Protein AF-A0A2N2H0X6-F1 (afdb_monomer_lite)

pLDDT: mean 87.8, std 9.78, range [43.47, 96.06]

Sequence (153 aa):
MQQLSENQGYHVISSCLRYVQLRSAGLPALAAFKDTLGGYRSQLTTDWSAYQEVLEQRIALSGEVGYLDSEVDNLVITIGQLLLLQVGRDRKDPAYRRLFPESPSSLVVELAGPRQEKNVSVLLETIRTDEAYAPLRDKAAELEAAMTALKQA

Radius of gyration: 28.1 Å; chains: 1; bounding box: 57×22×80 Å

Secondary structure (DSSP, 8-state):
-HHHHHHSSHHHHHHHHHHHHHHHTT-GGGTTHHHHHHHHHHHHHHHHHHHHHHHHHHHHHHHHHHHHHHHHHHHHHHHHHHHHHHTTT-TTSHHHHHH-SS-HHHHS-STT-HHHHHHHHHHHHHHHH-GGGGGGHHHHHHHHHHHHHHHH-

Foldseek 3Di:
DVVCCVCVNLVNLLVVLVVCLVVLCVPPVSVVCNVVSVVVSVVSVVVVVVVVVVVVVVVVVVVQLVVLLVQLLVLLLVLLVVVCVVVVNDCPPPVNCVLPVDHSCVQRVDRLDPSVVVSLVSNLVCCVPDPVNVVCNVSSVSNVVSNVSSVVD

Structure (mmCIF, N/CA/C/O backbone):
data_AF-A0A2N2H0X6-F1
#
_entry.id   AF-A0A2N2H0X6-F1
#
loop_
_atom_site.group_PDB
_atom_site.id
_atom_site.type_symbol
_atom_site.label_atom_id
_atom_site.label_alt_id
_atom_site.label_comp_id
_atom_site.label_asym_id
_atom_site.label_entity_id
_atom_site.label_seq_id
_atom_site.pdbx_PDB_ins_code
_atom_site.Cartn_x
_atom_site.Cartn_y
_atom_site.Cartn_z
_atom_site.occupancy
_atom_site.B_iso_or_equiv
_atom_site.auth_seq_id
_atom_site.auth_comp_id
_atom_site.auth_asym_id
_atom_site.auth_atom_id
_atom_site.pdbx_PDB_model_num
ATOM 1 N N . MET A 1 1 ? 2.423 13.675 -25.482 1.00 47.50 1 MET A N 1
ATOM 2 C CA . MET A 1 1 ? 3.619 12.825 -25.273 1.00 47.50 1 MET A CA 1
ATOM 3 C C . MET A 1 1 ? 3.441 11.398 -25.799 1.00 47.50 1 MET A C 1
ATOM 5 O O . MET A 1 1 ? 4.390 10.885 -26.366 1.00 47.50 1 MET A O 1
ATOM 9 N N . GLN A 1 2 ? 2.248 10.795 -25.722 1.00 47.97 2 GLN A N 1
ATOM 10 C CA . GLN A 1 2 ? 1.979 9.417 -26.182 1.00 47.97 2 GLN A CA 1
ATOM 11 C C . GLN A 1 2 ? 2.242 9.165 -27.689 1.00 47.97 2 GLN A C 1
ATOM 13 O O . GLN A 1 2 ? 2.845 8.162 -28.054 1.00 47.97 2 GLN A O 1
ATOM 18 N N . GLN A 1 3 ? 1.918 10.124 -28.565 1.00 43.47 3 GLN A N 1
ATOM 19 C CA . GLN A 1 3 ? 2.185 10.006 -30.013 1.00 43.47 3 GLN A CA 1
ATOM 20 C C . GLN A 1 3 ? 3.681 10.056 -30.387 1.00 43.47 3 GLN A C 1
ATOM 22 O O . GLN A 1 3 ? 4.079 9.527 -31.424 1.00 43.47 3 GLN A O 1
ATOM 27 N N . LEU A 1 4 ? 4.524 10.683 -29.555 1.00 46.59 4 LEU A N 1
ATOM 28 C CA . LEU A 1 4 ? 5.979 10.684 -29.754 1.00 46.59 4 LEU A CA 1
ATOM 29 C C . LEU A 1 4 ? 6.569 9.318 -29.384 1.00 46.59 4 LEU A C 1
ATOM 31 O O . LEU A 1 4 ? 7.393 8.803 -30.128 1.00 46.59 4 LEU A O 1
ATOM 35 N N . SER A 1 5 ? 6.098 8.683 -28.304 1.00 56.50 5 SER A N 1
ATOM 36 C CA . SER A 1 5 ? 6.515 7.320 -27.940 1.00 56.50 5 SER A CA 1
ATOM 37 C C . SER A 1 5 ? 6.041 6.249 -28.928 1.00 56.50 5 SER A C 1
ATOM 39 O O . SER A 1 5 ? 6.745 5.265 -29.124 1.00 56.50 5 SER A O 1
ATOM 41 N N . GLU A 1 6 ? 4.889 6.435 -29.577 1.00 56.59 6 GLU A N 1
ATOM 42 C CA . GLU A 1 6 ? 4.376 5.493 -30.585 1.00 56.59 6 GLU A CA 1
ATOM 43 C C . GLU A 1 6 ? 5.184 5.543 -31.889 1.00 56.59 6 GLU A C 1
ATOM 45 O O . GLU A 1 6 ? 5.576 4.505 -32.417 1.00 56.59 6 GLU A O 1
ATOM 50 N N . ASN A 1 7 ? 5.501 6.745 -32.382 1.00 60.69 7 ASN A N 1
ATOM 51 C CA . ASN A 1 7 ? 6.204 6.917 -33.659 1.00 60.69 7 ASN A CA 1
ATOM 52 C C . ASN A 1 7 ? 7.738 6.940 -33.533 1.00 60.69 7 ASN A C 1
ATOM 54 O O . ASN A 1 7 ? 8.435 6.792 -34.535 1.00 60.69 7 ASN A O 1
ATOM 58 N N . GLN A 1 8 ? 8.277 7.143 -32.328 1.00 74.19 8 GLN A N 1
ATOM 59 C CA . GLN A 1 8 ? 9.721 7.239 -32.054 1.00 74.19 8 GLN A CA 1
ATOM 60 C C . GLN A 1 8 ? 10.152 6.327 -30.893 1.00 74.19 8 GLN A C 1
ATOM 62 O O . GLN A 1 8 ? 11.170 6.562 -30.247 1.00 74.19 8 GLN A O 1
ATOM 67 N N . GLY A 1 9 ? 9.379 5.277 -30.607 1.00 79.50 9 GLY A N 1
ATOM 68 C CA . GLY A 1 9 ? 9.703 4.314 -29.556 1.00 79.50 9 GLY A CA 1
ATOM 69 C C . GLY A 1 9 ? 10.942 3.469 -29.869 1.00 79.50 9 GLY A C 1
ATOM 70 O O . GLY A 1 9 ? 11.361 3.346 -31.025 1.00 79.50 9 GLY A O 1
ATOM 71 N N . TYR A 1 10 ? 11.493 2.823 -28.834 1.00 86.94 10 TYR A N 1
ATOM 72 C CA . TYR A 1 10 ? 12.665 1.937 -28.926 1.00 86.94 10 TYR A CA 1
ATOM 73 C C . TYR A 1 10 ? 12.589 0.973 -30.121 1.00 86.94 10 TYR A C 1
ATOM 75 O O . TYR A 1 10 ? 13.525 0.888 -30.917 1.00 86.94 10 TYR A O 1
ATOM 83 N N . HIS A 1 11 ? 11.454 0.284 -30.286 1.00 88.19 11 HIS A N 1
ATOM 84 C CA . HIS A 1 11 ? 11.270 -0.703 -31.351 1.00 88.19 11 HIS A CA 1
ATOM 85 C C . HIS A 1 11 ? 11.364 -0.091 -32.751 1.00 88.19 11 HIS A C 1
ATOM 87 O O . HIS A 1 11 ? 11.952 -0.702 -33.647 1.00 88.19 11 HIS A O 1
ATOM 93 N N . VAL A 1 12 ? 10.839 1.123 -32.935 1.00 89.44 12 VAL A N 1
ATOM 94 C CA . VAL A 1 12 ? 10.878 1.837 -34.215 1.00 89.44 12 VAL A CA 1
ATOM 95 C C . VAL A 1 12 ? 12.310 2.269 -34.526 1.00 89.44 12 VAL A C 1
ATOM 97 O O . VAL A 1 12 ? 12.830 1.947 -35.594 1.00 89.44 12 VAL A O 1
ATOM 100 N N . ILE A 1 13 ? 12.993 2.907 -33.571 1.00 89.81 13 ILE A N 1
ATOM 101 C CA . ILE A 1 13 ? 14.376 3.378 -33.752 1.00 89.81 13 ILE A CA 1
ATOM 102 C C . ILE A 1 13 ? 15.332 2.198 -33.979 1.00 89.81 13 ILE A C 1
ATOM 104 O O . ILE A 1 13 ? 16.126 2.220 -34.920 1.00 89.81 13 ILE A O 1
ATOM 108 N N . SER A 1 14 ? 15.228 1.133 -33.179 1.00 91.31 14 SER A N 1
ATOM 109 C CA . SER A 1 14 ? 16.054 -0.076 -33.323 1.00 91.31 14 SER A CA 1
ATOM 110 C C . SER A 1 14 ? 15.851 -0.748 -34.687 1.00 91.31 14 SER A C 1
ATOM 112 O O . SER A 1 14 ? 16.825 -1.151 -35.335 1.00 91.31 14 SER A O 1
ATOM 114 N N . SER A 1 15 ? 14.604 -0.809 -35.170 1.00 89.88 15 SER A N 1
ATOM 115 C CA . SER A 1 15 ? 14.275 -1.356 -36.494 1.00 89.88 15 SER A CA 1
ATOM 116 C C . SER A 1 15 ? 14.833 -0.495 -37.628 1.00 89.88 15 SER A C 1
ATOM 118 O O . SER A 1 15 ? 15.434 -1.032 -38.560 1.00 89.88 15 SER A O 1
ATOM 120 N N . CYS A 1 16 ? 14.720 0.833 -37.530 1.00 90.62 16 CYS A N 1
ATOM 121 C CA . CYS A 1 16 ? 15.303 1.768 -38.494 1.00 90.62 16 CYS A CA 1
ATOM 122 C C . CYS A 1 16 ? 16.832 1.653 -38.546 1.00 90.62 16 CYS A C 1
ATOM 124 O O . CYS A 1 16 ? 17.400 1.514 -39.630 1.00 90.62 16 CYS A O 1
ATOM 126 N N . LEU A 1 17 ? 17.505 1.628 -37.390 1.00 90.75 17 LEU A N 1
ATOM 127 C CA . LEU A 1 17 ? 18.959 1.444 -37.312 1.00 90.75 17 LEU A CA 1
ATOM 128 C C . LEU A 1 17 ? 19.390 0.117 -37.941 1.00 90.75 17 LEU A C 1
ATOM 130 O O . LEU A 1 17 ? 20.359 0.076 -38.700 1.00 90.75 17 LEU A O 1
ATOM 134 N N . ARG A 1 18 ? 18.641 -0.966 -37.690 1.00 90.69 18 ARG A N 1
ATOM 135 C CA . ARG A 1 18 ? 18.902 -2.269 -38.311 1.00 90.69 18 ARG A CA 1
ATOM 136 C C . ARG A 1 18 ? 18.713 -2.227 -39.824 1.00 90.69 18 ARG A C 1
ATOM 138 O O . ARG A 1 18 ? 19.557 -2.750 -40.550 1.00 90.69 18 ARG A O 1
ATOM 145 N N . TYR A 1 19 ? 17.635 -1.615 -40.300 1.00 90.50 19 TYR A N 1
ATOM 146 C CA . TYR A 1 19 ? 17.369 -1.486 -41.728 1.00 90.50 19 TYR A CA 1
ATOM 147 C C . TYR A 1 19 ? 18.498 -0.727 -42.435 1.00 90.50 19 TYR A C 1
ATOM 149 O O . TYR A 1 19 ? 19.065 -1.235 -43.404 1.00 90.50 19 TYR A O 1
ATOM 157 N N . VAL A 1 20 ? 18.894 0.437 -41.911 1.00 89.44 20 VAL A N 1
ATOM 158 C CA . VAL A 1 20 ? 19.983 1.238 -42.489 1.00 89.44 20 VAL A CA 1
ATOM 159 C C . VAL A 1 20 ? 21.306 0.473 -42.441 1.00 89.44 20 VAL A C 1
ATOM 161 O O . VAL A 1 20 ? 22.006 0.437 -43.448 1.00 89.44 20 VAL A O 1
ATOM 164 N N . GLN A 1 21 ? 21.617 -0.213 -41.336 1.00 88.75 21 GLN A N 1
ATOM 165 C CA . GLN A 1 21 ? 22.824 -1.040 -41.210 1.00 88.75 21 GLN A CA 1
ATOM 166 C C . GLN A 1 21 ? 22.886 -2.164 -42.260 1.00 88.75 21 GLN A C 1
ATOM 168 O O . GLN A 1 21 ? 23.950 -2.457 -42.805 1.00 88.75 21 GLN A O 1
ATOM 173 N N . LEU A 1 22 ? 21.757 -2.823 -42.538 1.00 88.38 22 LEU A N 1
ATOM 174 C CA . LEU A 1 22 ? 21.688 -3.885 -43.546 1.00 88.38 22 LEU A CA 1
ATOM 175 C C . LEU A 1 22 ? 21.845 -3.331 -44.964 1.00 88.38 22 LEU A C 1
ATOM 177 O O . LEU A 1 22 ? 22.514 -3.943 -45.794 1.00 88.38 22 LEU A O 1
ATOM 181 N N . ARG A 1 23 ? 21.241 -2.172 -45.249 1.00 87.44 23 ARG A N 1
ATOM 182 C CA . ARG A 1 23 ? 21.296 -1.544 -46.577 1.00 87.44 23 ARG A CA 1
ATOM 183 C C . ARG A 1 23 ? 22.645 -0.883 -46.859 1.00 87.44 23 ARG A C 1
ATOM 185 O O . ARG A 1 23 ? 23.102 -0.938 -47.998 1.00 87.44 23 ARG A O 1
ATOM 192 N N . SER A 1 24 ? 23.308 -0.317 -45.849 1.00 84.25 24 SER A N 1
ATOM 193 C CA . SER A 1 24 ? 24.631 0.302 -46.000 1.00 84.25 24 SER A CA 1
ATOM 194 C C . SER A 1 24 ? 25.724 -0.713 -46.334 1.00 84.25 24 SER A C 1
ATOM 196 O O . SER A 1 24 ? 26.667 -0.374 -47.039 1.00 84.25 24 SER A O 1
ATOM 198 N N . ALA A 1 25 ? 25.569 -1.978 -45.927 1.00 77.25 25 ALA A N 1
ATOM 199 C CA . ALA A 1 25 ? 26.502 -3.050 -46.273 1.00 77.25 25 ALA A CA 1
ATOM 200 C C . ALA A 1 25 ? 26.593 -3.325 -47.789 1.00 77.25 25 ALA A C 1
ATOM 202 O O . ALA A 1 25 ? 27.620 -3.813 -48.253 1.00 77.25 25 ALA A O 1
ATOM 203 N N . GLY A 1 26 ? 25.543 -3.011 -48.559 1.00 79.75 26 GLY A N 1
ATOM 204 C CA . GLY A 1 26 ? 25.525 -3.155 -50.020 1.00 79.75 26 GLY A CA 1
ATOM 205 C C . GLY A 1 26 ? 26.025 -1.928 -50.790 1.00 79.75 26 GLY A C 1
ATOM 206 O O . GLY A 1 26 ? 26.079 -1.967 -52.016 1.00 79.75 26 GLY A O 1
ATOM 207 N N . LEU A 1 27 ? 26.365 -0.833 -50.099 1.00 84.38 27 LEU A N 1
ATOM 208 C CA . LEU A 1 27 ? 26.772 0.437 -50.700 1.00 84.38 27 LEU A CA 1
ATOM 209 C C . LEU A 1 27 ? 28.195 0.791 -50.236 1.00 84.38 27 LEU A C 1
ATOM 211 O O . LEU A 1 27 ? 28.363 1.202 -49.088 1.00 84.38 27 LEU A O 1
ATOM 215 N N . PRO A 1 28 ? 29.223 0.696 -51.104 1.00 82.69 28 PRO A N 1
ATOM 216 C CA . PRO A 1 28 ? 30.622 0.909 -50.714 1.00 82.69 28 PRO A CA 1
ATOM 217 C C . PRO A 1 28 ? 30.881 2.252 -50.019 1.00 82.69 28 PRO A C 1
ATOM 219 O O . PRO A 1 28 ? 31.629 2.310 -49.049 1.00 82.69 28 PRO A O 1
ATOM 222 N N . ALA A 1 29 ? 30.197 3.316 -50.453 1.00 82.62 29 ALA A N 1
ATOM 223 C CA . ALA A 1 29 ? 30.305 4.651 -49.862 1.00 82.62 29 ALA A CA 1
ATOM 224 C C . ALA A 1 29 ? 29.774 4.743 -48.417 1.00 82.62 29 ALA A C 1
ATOM 22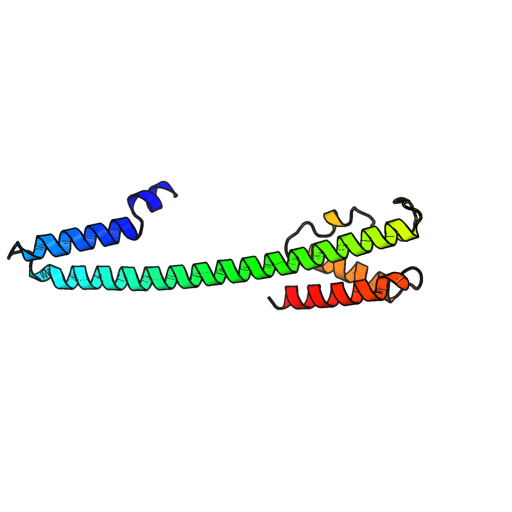6 O O . ALA A 1 29 ? 30.124 5.673 -47.697 1.00 82.62 29 ALA A O 1
ATOM 227 N N . LEU A 1 30 ? 28.929 3.799 -47.988 1.00 83.38 30 LEU A N 1
ATOM 228 C CA . LEU A 1 30 ? 28.304 3.788 -46.662 1.00 83.38 30 LEU A CA 1
ATOM 229 C C . LEU A 1 30 ? 28.780 2.627 -45.778 1.00 83.38 30 LEU A C 1
ATOM 231 O O . LEU A 1 30 ? 28.375 2.540 -44.617 1.00 83.38 30 LEU A O 1
ATOM 235 N N . ALA A 1 31 ? 2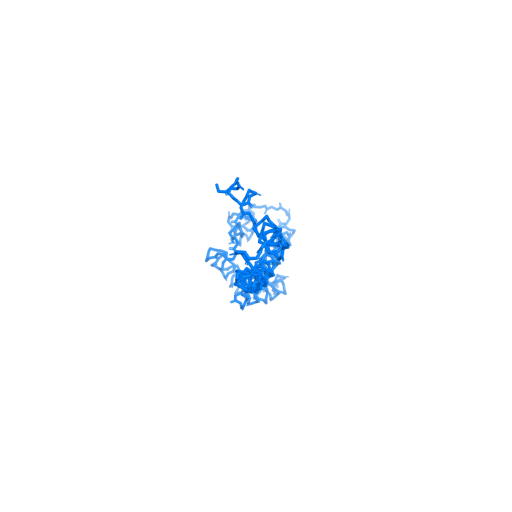9.655 1.759 -46.294 1.00 80.12 31 ALA A N 1
ATOM 236 C CA . ALA A 1 31 ? 30.158 0.589 -45.579 1.00 80.12 31 ALA A CA 1
ATOM 237 C C . ALA A 1 31 ? 30.851 0.965 -44.256 1.00 80.12 31 ALA A C 1
ATOM 239 O O . ALA A 1 31 ? 30.686 0.262 -43.260 1.00 80.12 31 ALA A O 1
ATOM 240 N N . ALA A 1 32 ? 31.538 2.113 -44.218 1.00 83.44 32 ALA A N 1
ATOM 241 C CA . ALA A 1 32 ? 32.216 2.631 -43.028 1.00 83.44 32 ALA A CA 1
ATOM 242 C C . ALA A 1 32 ? 31.265 2.946 -41.853 1.00 83.44 32 ALA A C 1
ATOM 244 O O . ALA A 1 32 ? 31.684 2.910 -40.702 1.00 83.44 32 ALA A O 1
ATOM 245 N N . PHE A 1 33 ? 29.977 3.209 -42.112 1.00 85.00 33 PHE A N 1
ATOM 246 C CA . PHE A 1 33 ? 28.996 3.522 -41.063 1.00 85.00 33 PHE A CA 1
ATOM 247 C C . PHE A 1 33 ? 28.350 2.280 -40.441 1.00 85.00 33 PHE A C 1
ATOM 249 O O . PHE A 1 33 ? 27.601 2.395 -39.470 1.00 85.00 33 PHE A O 1
ATOM 256 N N . LYS A 1 34 ? 28.598 1.085 -40.990 1.00 84.38 34 LYS A N 1
ATOM 257 C CA . LYS A 1 34 ? 27.970 -0.162 -40.532 1.00 84.38 34 LYS A CA 1
ATOM 258 C C . LYS A 1 34 ? 28.268 -0.456 -39.060 1.00 84.38 34 LYS A C 1
ATOM 260 O O . LYS A 1 34 ? 27.353 -0.829 -38.320 1.00 84.38 34 LYS A O 1
ATOM 265 N N . ASP A 1 35 ? 29.520 -0.273 -38.652 1.00 86.44 35 ASP A N 1
ATOM 266 C CA . ASP A 1 35 ? 29.964 -0.540 -37.283 1.00 86.44 35 ASP A CA 1
ATOM 267 C C . ASP A 1 35 ? 29.447 0.535 -36.327 1.00 86.44 35 ASP A C 1
ATOM 269 O O . ASP A 1 35 ? 28.945 0.212 -35.254 1.00 86.44 35 ASP A O 1
ATOM 273 N N . THR A 1 36 ? 29.429 1.799 -36.762 1.00 89.31 36 THR A N 1
ATOM 274 C CA . THR A 1 36 ? 28.826 2.911 -36.016 1.00 89.31 36 THR A CA 1
ATOM 275 C C . THR A 1 36 ? 27.334 2.682 -35.750 1.00 89.31 36 THR A C 1
ATOM 277 O O . THR A 1 36 ? 26.880 2.807 -34.614 1.00 89.31 36 THR A O 1
ATOM 280 N N . LEU A 1 37 ? 26.562 2.278 -36.766 1.00 89.75 37 LEU A N 1
ATOM 281 C CA . LEU A 1 37 ? 25.137 1.947 -36.618 1.00 89.75 37 LEU A CA 1
ATOM 282 C C . LEU A 1 37 ? 24.918 0.719 -35.723 1.00 89.75 37 LEU A C 1
ATOM 284 O O . LEU A 1 37 ? 23.949 0.670 -34.964 1.00 89.75 37 LEU A O 1
ATOM 288 N N . GLY A 1 38 ? 25.825 -0.261 -35.792 1.00 88.94 38 GLY A N 1
ATOM 289 C CA . GLY A 1 38 ? 25.843 -1.409 -34.886 1.00 88.94 38 GLY A CA 1
ATOM 290 C C . GLY A 1 38 ? 26.068 -0.994 -33.433 1.00 88.94 38 GLY A C 1
ATOM 291 O O . GLY A 1 38 ? 25.313 -1.421 -32.561 1.00 88.94 38 GLY A O 1
ATOM 292 N N . GLY A 1 39 ? 27.038 -0.109 -33.197 1.00 91.56 39 GLY A N 1
ATOM 293 C CA . GLY A 1 39 ? 27.330 0.475 -31.890 1.00 91.56 39 GLY A CA 1
ATOM 294 C C . GLY A 1 39 ? 26.133 1.226 -31.313 1.00 91.56 39 GLY A C 1
ATOM 295 O O . GLY A 1 39 ? 25.722 0.936 -30.193 1.00 91.56 39 GLY A O 1
ATOM 296 N N . TYR A 1 40 ? 25.495 2.101 -32.099 1.00 91.94 40 TYR A N 1
ATOM 297 C CA . TYR A 1 40 ? 24.292 2.813 -31.653 1.00 91.94 40 TYR A CA 1
ATOM 298 C C . TYR A 1 40 ? 23.140 1.876 -31.303 1.00 91.94 40 TYR A C 1
ATOM 300 O O . TYR A 1 40 ? 22.472 2.074 -30.293 1.00 91.94 40 TYR A O 1
ATOM 308 N N . ARG A 1 41 ? 22.911 0.831 -32.104 1.00 92.44 41 ARG A N 1
ATOM 309 C CA . ARG A 1 41 ? 21.854 -0.146 -31.815 1.00 92.44 41 ARG A CA 1
ATOM 310 C C . ARG A 1 41 ? 22.158 -0.968 -30.560 1.00 92.44 41 ARG A C 1
ATOM 312 O O . ARG A 1 41 ? 21.237 -1.269 -29.800 1.00 92.44 41 ARG A O 1
ATOM 319 N N . SER A 1 42 ? 23.424 -1.327 -30.345 1.00 93.00 42 SER A N 1
ATOM 320 C CA . SER A 1 42 ? 23.860 -2.013 -29.126 1.00 93.00 42 SER A CA 1
ATOM 321 C C . SER A 1 42 ? 23.645 -1.126 -27.904 1.00 93.00 42 SER A C 1
ATOM 323 O O . SER A 1 42 ? 23.001 -1.565 -26.958 1.00 93.00 42 SER A O 1
ATOM 325 N N . GLN A 1 43 ? 24.094 0.131 -27.960 1.00 93.00 43 GLN A N 1
ATOM 326 C CA . GLN A 1 43 ? 23.914 1.093 -26.873 1.00 93.00 43 GLN A CA 1
ATOM 327 C C . GLN A 1 43 ? 22.433 1.312 -26.557 1.00 93.00 43 GLN A C 1
ATOM 329 O O . GLN A 1 43 ? 22.025 1.162 -25.413 1.00 93.00 43 GLN A O 1
ATOM 334 N N . LEU A 1 44 ? 21.608 1.547 -27.583 1.00 92.06 44 LEU A N 1
ATOM 335 C CA . LEU A 1 44 ? 20.163 1.710 -27.430 1.00 92.06 44 LEU A CA 1
ATOM 336 C C . LEU A 1 44 ? 19.508 0.494 -26.752 1.00 92.06 44 LEU A C 1
ATOM 338 O O . LEU A 1 44 ? 18.547 0.643 -26.006 1.00 92.06 44 LEU A O 1
ATOM 342 N N . THR A 1 45 ? 20.008 -0.716 -27.018 1.00 93.31 45 THR A N 1
ATOM 343 C CA . THR A 1 45 ? 19.503 -1.947 -26.389 1.00 93.31 45 THR A CA 1
ATOM 344 C C . THR A 1 45 ? 19.919 -2.047 -24.925 1.00 93.31 45 THR A C 1
ATOM 346 O O . THR A 1 45 ? 19.089 -2.414 -24.093 1.00 93.31 45 THR A O 1
ATOM 349 N N . THR A 1 46 ? 21.162 -1.688 -24.600 1.00 93.62 46 THR A N 1
ATOM 350 C CA . THR A 1 46 ? 21.638 -1.603 -23.213 1.00 93.62 46 THR A CA 1
ATOM 351 C C . THR A 1 46 ? 20.816 -0.591 -22.418 1.00 93.62 46 THR A C 1
ATOM 353 O O . THR A 1 46 ? 20.284 -0.935 -21.365 1.00 93.62 46 THR A O 1
ATOM 356 N N . ASP A 1 47 ? 20.635 0.617 -22.955 1.00 90.44 47 ASP A N 1
ATOM 357 C CA . ASP A 1 47 ? 19.881 1.691 -22.299 1.00 90.44 47 ASP A CA 1
ATOM 358 C C . ASP A 1 47 ? 18.413 1.301 -22.092 1.00 90.44 47 ASP A C 1
ATOM 360 O O . ASP A 1 47 ? 17.841 1.536 -21.029 1.00 90.44 47 ASP A O 1
ATOM 364 N N . TRP A 1 48 ? 17.801 0.659 -23.093 1.00 89.81 48 TRP A N 1
ATOM 365 C CA . TRP A 1 48 ? 16.429 0.171 -22.987 1.00 89.81 48 TRP A CA 1
ATOM 366 C C . TRP A 1 48 ? 16.278 -0.923 -21.930 1.00 89.81 48 TRP A C 1
ATOM 368 O O . TRP A 1 48 ? 15.317 -0.898 -21.168 1.00 89.81 48 TRP A O 1
ATOM 378 N N . SER A 1 49 ? 17.226 -1.858 -21.859 1.00 90.81 49 SER A N 1
ATOM 379 C CA . SER A 1 49 ? 17.198 -2.934 -20.861 1.00 90.81 49 SER A CA 1
ATOM 380 C C . SER A 1 49 ? 17.344 -2.370 -19.446 1.00 90.81 49 SER A C 1
ATOM 382 O O . SER A 1 49 ? 16.556 -2.720 -18.575 1.00 90.81 49 SER A O 1
ATOM 384 N N . ALA A 1 50 ? 18.268 -1.425 -19.243 1.00 89.06 50 ALA A N 1
ATOM 385 C CA . ALA A 1 50 ? 18.428 -0.728 -17.966 1.00 89.06 50 ALA A CA 1
ATOM 386 C C . ALA A 1 50 ? 17.169 0.068 -17.579 1.00 89.06 50 ALA A C 1
ATOM 388 O O . ALA A 1 50 ? 16.755 0.065 -16.422 1.00 89.06 50 ALA A O 1
ATOM 389 N N . TYR A 1 51 ? 16.521 0.727 -18.547 1.00 87.50 51 TYR A N 1
ATOM 390 C CA . TYR A 1 51 ? 15.246 1.405 -18.313 1.00 87.50 51 TYR A CA 1
ATOM 391 C C . TYR A 1 51 ? 14.136 0.430 -17.895 1.00 87.50 51 TYR A C 1
ATOM 393 O O . TYR A 1 51 ? 13.411 0.728 -16.948 1.00 87.50 51 TYR A O 1
ATOM 401 N N . GLN A 1 52 ? 14.003 -0.715 -18.575 1.00 89.56 52 GLN A N 1
ATOM 402 C CA . GLN A 1 52 ? 13.006 -1.734 -18.232 1.00 89.56 52 GLN A CA 1
ATOM 403 C C . GLN A 1 52 ? 13.247 -2.308 -16.838 1.00 89.56 52 GLN A C 1
ATOM 405 O O . GLN A 1 52 ? 12.308 -2.383 -16.058 1.00 89.56 52 GLN A O 1
ATOM 410 N N . GLU A 1 53 ? 14.494 -2.609 -16.480 1.00 90.69 53 GLU A N 1
ATOM 411 C CA . GLU A 1 53 ? 14.837 -3.093 -15.140 1.00 90.69 53 GLU A CA 1
ATOM 412 C C . GLU A 1 53 ? 14.443 -2.082 -14.050 1.00 90.69 53 GLU A C 1
ATOM 414 O O . GLU A 1 53 ? 13.786 -2.436 -13.073 1.00 90.69 53 GLU A O 1
ATOM 419 N N . VAL A 1 54 ? 14.756 -0.796 -14.242 1.00 85.38 54 VAL A N 1
ATOM 420 C CA . VAL A 1 54 ? 14.343 0.268 -13.308 1.00 85.38 54 VAL A CA 1
ATOM 421 C C . VAL A 1 54 ? 12.820 0.417 -13.261 1.00 85.38 54 VAL A C 1
ATOM 423 O O . VAL A 1 54 ? 12.257 0.682 -12.197 1.00 85.38 54 VAL A O 1
ATOM 426 N N . LEU A 1 55 ? 12.136 0.277 -14.399 1.00 78.44 55 LEU A N 1
ATOM 427 C CA . LEU A 1 55 ? 10.677 0.334 -14.468 1.00 78.44 55 LEU A CA 1
ATOM 428 C C . LEU A 1 55 ? 10.046 -0.832 -13.697 1.00 78.44 55 LEU A C 1
ATOM 430 O O . LEU A 1 55 ? 9.149 -0.600 -12.892 1.00 78.44 55 LEU A O 1
ATOM 434 N N . GLU A 1 56 ? 10.530 -2.054 -13.904 1.00 80.50 56 GLU A N 1
ATOM 435 C CA . GLU A 1 56 ? 10.079 -3.261 -13.209 1.00 80.50 56 GLU A CA 1
ATOM 436 C C . GLU A 1 56 ? 10.320 -3.157 -11.703 1.00 80.50 56 GLU A C 1
ATOM 438 O O . GLU A 1 56 ? 9.400 -3.409 -10.928 1.00 80.50 56 GLU A O 1
ATOM 443 N N . GLN A 1 57 ? 11.501 -2.695 -11.281 1.00 79.94 57 GLN A N 1
ATOM 444 C CA . GLN A 1 57 ? 11.800 -2.433 -9.870 1.00 79.94 57 GLN A CA 1
ATOM 445 C C . GLN A 1 57 ? 10.833 -1.410 -9.271 1.00 79.94 57 GLN A C 1
ATOM 447 O O . GLN A 1 57 ? 10.306 -1.621 -8.183 1.00 79.94 57 GLN A O 1
ATOM 452 N N . ARG A 1 58 ? 10.542 -0.314 -9.984 1.00 73.12 58 ARG A N 1
ATOM 453 C CA . ARG A 1 58 ? 9.569 0.689 -9.525 1.00 73.12 58 ARG A CA 1
ATOM 454 C C . ARG A 1 58 ? 8.160 0.126 -9.425 1.00 73.12 58 ARG A C 1
ATOM 456 O O . ARG A 1 58 ? 7.473 0.433 -8.459 1.00 73.12 58 ARG A O 1
ATOM 463 N N . ILE A 1 59 ? 7.730 -0.668 -10.405 1.00 71.38 59 ILE A N 1
ATOM 464 C CA . ILE A 1 59 ? 6.417 -1.318 -10.388 1.00 71.38 59 ILE A CA 1
ATOM 465 C C . ILE A 1 59 ? 6.336 -2.278 -9.202 1.00 71.38 59 ILE A C 1
ATOM 467 O O . ILE A 1 59 ? 5.366 -2.206 -8.455 1.00 71.38 59 ILE A O 1
ATOM 471 N N . ALA A 1 60 ? 7.358 -3.112 -8.997 1.00 77.88 60 ALA A N 1
ATOM 472 C CA . ALA A 1 60 ? 7.429 -4.047 -7.881 1.00 77.88 60 ALA A CA 1
ATOM 473 C C . ALA A 1 60 ? 7.355 -3.319 -6.532 1.00 77.88 60 ALA A C 1
ATOM 475 O O . ALA A 1 60 ? 6.469 -3.627 -5.743 1.00 77.88 60 ALA A O 1
ATOM 476 N N . LEU A 1 61 ? 8.185 -2.291 -6.324 1.00 77.25 61 LEU A N 1
ATOM 477 C CA . LEU A 1 61 ? 8.162 -1.468 -5.109 1.00 77.25 61 LEU A CA 1
ATOM 478 C C . LEU A 1 61 ? 6.803 -0.780 -4.911 1.00 77.25 61 LEU A C 1
ATOM 480 O O . LEU A 1 61 ? 6.232 -0.828 -3.829 1.00 77.25 61 LEU A O 1
ATOM 484 N N . SER A 1 62 ? 6.228 -0.183 -5.962 1.00 81.06 62 SER A N 1
ATOM 485 C CA . SER A 1 62 ? 4.901 0.446 -5.865 1.00 81.06 62 SER A CA 1
ATOM 486 C C . SER A 1 62 ? 3.778 -0.559 -5.595 1.00 81.06 62 SER A C 1
ATOM 488 O O . SER A 1 62 ? 2.798 -0.224 -4.932 1.00 81.06 62 SER A O 1
ATOM 490 N N . GLY A 1 63 ? 3.917 -1.787 -6.099 1.00 79.88 63 GLY A N 1
ATOM 491 C CA . GLY A 1 63 ? 2.976 -2.878 -5.879 1.00 79.88 63 GLY A CA 1
ATOM 492 C C . GLY A 1 63 ? 3.070 -3.431 -4.461 1.00 79.88 63 GLY A C 1
ATOM 493 O O . GLY A 1 63 ? 2.040 -3.700 -3.854 1.00 79.88 63 GLY A O 1
ATOM 494 N N . GLU A 1 64 ? 4.283 -3.539 -3.920 1.00 85.38 64 GLU A N 1
ATOM 495 C CA . GLU A 1 64 ? 4.540 -3.915 -2.529 1.00 85.38 64 GLU A CA 1
ATOM 496 C C . GLU A 1 64 ? 3.963 -2.878 -1.560 1.00 85.38 64 GLU A C 1
ATOM 498 O O . GLU A 1 64 ? 3.183 -3.240 -0.682 1.00 85.38 64 GLU A O 1
ATOM 503 N N . VAL A 1 65 ? 4.232 -1.586 -1.783 1.00 86.69 65 VAL A N 1
ATOM 504 C CA . VAL A 1 65 ? 3.632 -0.496 -0.993 1.00 86.69 65 VAL A CA 1
ATOM 505 C C . VAL A 1 65 ? 2.106 -0.532 -1.082 1.00 86.69 65 VAL A C 1
ATOM 507 O O . VAL A 1 65 ? 1.435 -0.442 -0.059 1.00 86.69 65 VAL A O 1
ATOM 510 N N . GLY A 1 66 ? 1.540 -0.718 -2.279 1.00 86.56 66 GLY A N 1
ATOM 511 C CA . GLY A 1 66 ? 0.089 -0.827 -2.455 1.00 86.56 66 GLY A CA 1
ATOM 512 C C . GLY A 1 66 ? -0.528 -2.049 -1.766 1.00 86.56 66 GLY A C 1
ATOM 513 O O . GLY A 1 66 ? -1.641 -1.967 -1.248 1.00 86.56 66 GLY A O 1
ATOM 514 N N . TYR A 1 67 ? 0.186 -3.176 -1.730 1.00 88.06 67 TYR A N 1
ATOM 515 C CA . TYR A 1 67 ? -0.237 -4.369 -0.998 1.00 88.06 67 TYR A CA 1
ATOM 516 C C . TYR A 1 67 ? -0.239 -4.121 0.516 1.00 88.06 67 TYR A C 1
ATOM 518 O O . TYR A 1 67 ? -1.254 -4.360 1.168 1.00 88.06 67 TYR A O 1
ATOM 526 N N . LEU A 1 68 ? 0.866 -3.602 1.058 1.00 89.38 68 LEU A N 1
ATOM 527 C CA . LEU A 1 68 ? 1.026 -3.332 2.490 1.00 89.38 68 LEU A CA 1
ATOM 528 C C . LEU A 1 68 ? 0.030 -2.273 2.988 1.00 89.38 68 LEU A C 1
ATOM 530 O O . LEU A 1 68 ? -0.559 -2.427 4.056 1.00 89.38 68 LEU A O 1
ATOM 534 N N . ASP A 1 69 ? -0.213 -1.233 2.191 1.00 90.94 69 ASP A N 1
ATOM 535 C CA . ASP A 1 69 ? -1.242 -0.225 2.461 1.00 90.94 69 ASP A CA 1
ATOM 536 C C . ASP A 1 69 ? -2.642 -0.858 2.515 1.00 90.94 69 ASP A C 1
ATOM 538 O O . ASP A 1 69 ? -3.397 -0.648 3.464 1.00 90.94 69 ASP A O 1
ATOM 542 N N . SER A 1 70 ? -2.957 -1.753 1.572 1.00 90.19 70 SER A N 1
ATOM 543 C CA . SER A 1 70 ? -4.228 -2.481 1.591 1.00 90.19 70 SER A CA 1
ATOM 544 C C . SER A 1 70 ? -4.378 -3.397 2.814 1.00 90.19 70 SER A C 1
ATOM 546 O O . SER A 1 70 ? -5.493 -3.561 3.320 1.00 90.19 70 SER A O 1
ATOM 548 N N . GLU A 1 71 ? -3.296 -3.996 3.322 1.00 93.75 71 GLU A N 1
ATOM 549 C CA . GLU A 1 71 ? -3.341 -4.763 4.574 1.00 93.75 71 GLU A CA 1
ATOM 550 C C . GLU A 1 71 ? -3.703 -3.876 5.773 1.00 93.75 71 GLU A C 1
ATOM 552 O O . GLU A 1 71 ? -4.574 -4.251 6.568 1.00 93.75 71 GLU A O 1
ATOM 557 N N . VAL A 1 72 ? -3.107 -2.682 5.871 1.00 93.94 72 VAL A N 1
ATOM 558 C CA . VAL A 1 72 ? -3.448 -1.678 6.894 1.00 93.94 72 VAL A CA 1
ATOM 559 C C . VAL A 1 72 ? -4.929 -1.299 6.803 1.00 93.94 72 VAL A C 1
ATOM 561 O O . VAL A 1 72 ? -5.642 -1.356 7.812 1.00 93.94 72 VAL A O 1
ATOM 564 N N . ASP A 1 73 ? -5.423 -0.994 5.603 1.00 93.25 73 ASP A N 1
ATOM 565 C CA . ASP A 1 73 ? -6.823 -0.632 5.362 1.00 93.25 73 ASP A CA 1
ATOM 566 C C . ASP A 1 73 ? -7.789 -1.723 5.823 1.00 93.25 73 ASP A C 1
ATOM 568 O O . ASP A 1 73 ? -8.757 -1.466 6.553 1.00 93.25 73 ASP A O 1
ATOM 572 N N . ASN A 1 74 ? -7.510 -2.965 5.429 1.00 93.81 74 ASN A N 1
ATOM 573 C CA . ASN A 1 74 ? -8.330 -4.118 5.774 1.00 93.81 74 ASN A CA 1
ATOM 574 C C . ASN A 1 74 ? -8.369 -4.350 7.288 1.00 93.81 74 ASN A C 1
ATOM 576 O O . ASN A 1 74 ? -9.433 -4.663 7.837 1.00 93.81 74 ASN A O 1
ATOM 580 N N . LEU A 1 75 ? -7.245 -4.164 7.984 1.00 95.75 75 LEU A N 1
ATOM 581 C CA . LEU A 1 75 ? -7.174 -4.295 9.439 1.00 95.75 75 LEU A CA 1
ATOM 582 C C . LEU A 1 75 ? -7.949 -3.183 10.148 1.00 95.75 75 LEU A C 1
ATOM 584 O O . LEU A 1 75 ? -8.732 -3.477 11.055 1.00 95.75 75 LEU A O 1
ATOM 588 N N . VAL A 1 76 ? -7.832 -1.929 9.702 1.00 95.19 76 VAL A N 1
ATOM 589 C CA . VAL A 1 76 ? -8.619 -0.809 10.249 1.00 95.19 76 VAL A CA 1
ATOM 590 C C . VAL A 1 76 ? -10.120 -1.045 10.058 1.00 95.19 76 VAL A C 1
ATOM 592 O O . VAL A 1 76 ? -10.905 -0.874 10.999 1.00 95.19 76 VAL A O 1
ATOM 595 N N . ILE A 1 77 ? -10.536 -1.498 8.872 1.00 95.19 77 ILE A N 1
ATOM 596 C CA . ILE A 1 77 ? -11.936 -1.845 8.592 1.00 95.19 77 ILE A CA 1
ATOM 597 C C . ILE A 1 77 ? -12.395 -3.007 9.480 1.00 95.19 77 ILE A C 1
ATOM 599 O O . ILE A 1 77 ? -13.491 -2.946 10.041 1.00 95.19 77 ILE A O 1
ATOM 603 N N . THR A 1 78 ? -11.564 -4.036 9.650 1.00 95.75 78 THR A N 1
ATOM 604 C CA . THR A 1 78 ? -11.863 -5.200 10.498 1.00 95.75 78 THR A CA 1
ATOM 605 C C . THR A 1 78 ? -12.063 -4.789 11.953 1.00 95.75 78 TH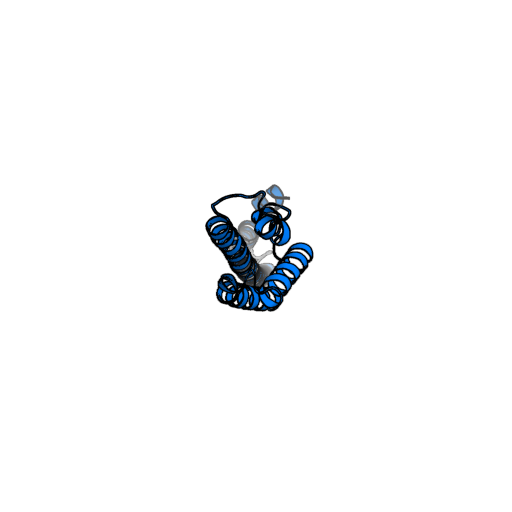R A C 1
ATOM 607 O O . THR A 1 78 ? -13.064 -5.167 12.560 1.00 95.75 78 THR A O 1
ATOM 610 N N . ILE A 1 79 ? -11.173 -3.959 12.506 1.00 95.94 79 ILE A N 1
ATOM 611 C CA . ILE A 1 79 ? -11.313 -3.404 13.862 1.00 95.94 79 ILE A CA 1
ATOM 612 C C . ILE A 1 79 ? -12.628 -2.627 13.983 1.00 95.94 79 ILE A C 1
ATOM 614 O O . ILE A 1 79 ? -13.374 -2.824 14.944 1.00 95.94 79 ILE A O 1
ATOM 618 N N . GLY A 1 80 ? -12.957 -1.802 12.985 1.00 94.88 80 GLY A N 1
ATOM 619 C CA . GLY A 1 80 ? -14.228 -1.081 12.929 1.00 94.88 80 GLY A CA 1
ATOM 620 C C . GLY A 1 80 ? -15.443 -2.004 12.939 1.00 94.88 80 GLY A C 1
ATOM 621 O O . GLY A 1 80 ? -16.391 -1.771 13.686 1.00 94.88 80 GLY A O 1
ATOM 622 N N . GLN A 1 81 ? -15.421 -3.081 12.157 1.00 95.19 81 GLN A N 1
ATOM 623 C CA . GLN A 1 81 ? -16.510 -4.059 12.123 1.00 95.19 81 GLN A CA 1
ATOM 624 C C . GLN A 1 81 ? -16.650 -4.820 13.444 1.00 95.19 81 GLN A C 1
ATOM 626 O O . GLN A 1 81 ? -17.770 -4.987 13.929 1.00 95.19 81 GLN A O 1
ATOM 631 N N . LEU A 1 82 ? -15.539 -5.246 14.048 1.00 95.50 82 LEU A N 1
ATOM 632 C CA . LEU A 1 82 ? -15.543 -5.938 15.337 1.00 95.50 82 LEU A CA 1
ATOM 633 C C . LEU A 1 82 ? -16.095 -5.044 16.447 1.00 95.50 82 LEU A C 1
ATOM 635 O O . LEU A 1 82 ? -16.987 -5.470 17.183 1.00 95.50 82 LEU A O 1
ATOM 639 N N . LEU A 1 83 ? -15.638 -3.791 16.522 1.00 95.50 83 LEU A N 1
ATOM 640 C CA . LEU A 1 83 ? -16.159 -2.833 17.493 1.00 95.50 83 LEU A CA 1
ATOM 641 C C . LEU A 1 83 ? -17.642 -2.552 17.248 1.00 95.50 83 LEU A C 1
ATOM 643 O O . LEU A 1 83 ? -18.426 -2.548 18.191 1.00 95.50 83 LEU A O 1
ATOM 647 N N . LEU A 1 84 ? -18.051 -2.385 15.985 1.00 95.38 84 LEU A N 1
ATOM 648 C CA . LEU A 1 84 ? -19.453 -2.175 15.631 1.00 95.38 84 LEU A CA 1
ATOM 649 C C . LEU A 1 84 ? -20.339 -3.323 16.130 1.00 95.38 84 LEU A C 1
ATOM 651 O O . LEU A 1 84 ? -21.443 -3.080 16.605 1.00 95.38 84 LEU A O 1
ATOM 655 N N . LEU A 1 85 ? -19.873 -4.571 16.044 1.00 95.44 85 LEU A N 1
ATOM 656 C CA . LEU A 1 85 ? -20.603 -5.721 16.580 1.00 95.44 85 LEU A CA 1
ATOM 657 C C . LEU A 1 85 ? -20.691 -5.692 18.111 1.00 95.44 85 LEU A C 1
ATOM 659 O O . LEU A 1 85 ? -21.750 -6.014 18.648 1.00 95.44 85 LEU A O 1
ATOM 663 N N . GLN A 1 86 ? -19.627 -5.274 18.801 1.00 93.69 86 GLN A N 1
ATOM 664 C CA . GLN A 1 86 ? -19.605 -5.162 20.265 1.00 93.69 86 GLN A CA 1
ATOM 665 C C . GLN A 1 86 ? -20.591 -4.113 20.786 1.00 93.69 86 GLN A C 1
ATOM 667 O O . GLN A 1 86 ? -21.275 -4.359 21.775 1.00 93.69 86 GLN A O 1
ATOM 672 N N . VAL A 1 87 ? -20.738 -2.989 20.081 1.00 94.94 87 VAL A N 1
ATOM 673 C CA . VAL A 1 87 ? -21.686 -1.917 20.441 1.00 94.94 87 VAL A CA 1
ATOM 674 C C . VAL A 1 87 ? -23.106 -2.152 19.902 1.00 94.94 87 VAL A C 1
ATOM 676 O O . VAL A 1 87 ? -23.866 -1.216 19.664 1.00 94.94 87 VAL A O 1
ATOM 679 N N . GLY A 1 88 ? -23.478 -3.404 19.616 1.00 94.56 88 GLY A N 1
ATOM 680 C CA . GLY A 1 88 ? -24.830 -3.734 19.150 1.00 94.56 88 GLY A CA 1
ATOM 681 C C . GLY A 1 88 ? -25.189 -3.136 17.784 1.00 94.56 88 GLY A C 1
ATOM 682 O O . GLY A 1 88 ? -26.360 -2.903 17.492 1.00 94.56 88 GLY A O 1
ATOM 683 N N . ARG A 1 89 ? -24.186 -2.901 16.931 1.00 94.19 89 ARG A N 1
ATOM 684 C CA . ARG A 1 89 ? -24.293 -2.245 15.617 1.00 94.19 89 ARG A CA 1
ATOM 685 C C . ARG A 1 89 ? -24.719 -0.775 15.667 1.00 94.19 89 ARG A C 1
ATOM 687 O O . ARG A 1 89 ? -25.134 -0.237 14.637 1.00 94.19 89 ARG A O 1
ATOM 694 N N . ASP A 1 90 ? -24.555 -0.103 16.806 1.00 94.56 90 ASP A N 1
ATOM 695 C CA . ASP A 1 90 ? -24.807 1.333 16.920 1.00 94.56 90 ASP A CA 1
ATOM 696 C C . ASP A 1 90 ? -23.550 2.177 16.646 1.00 94.56 90 ASP A C 1
ATOM 698 O O . ASP A 1 90 ? -22.650 2.312 17.467 1.00 94.56 90 ASP A O 1
ATOM 702 N N . ARG A 1 91 ? -23.515 2.842 15.486 1.00 93.12 91 ARG A N 1
ATOM 703 C CA . ARG A 1 91 ? -22.437 3.788 15.127 1.00 93.12 91 ARG A CA 1
ATOM 704 C C . ARG A 1 91 ? -22.462 5.093 15.930 1.00 93.12 91 ARG A C 1
ATOM 706 O O . ARG A 1 91 ? -21.593 5.947 15.734 1.00 93.12 91 ARG A O 1
ATOM 713 N N . LYS A 1 92 ? -23.502 5.330 16.726 1.00 94.88 92 LYS A N 1
ATOM 714 C CA . LYS A 1 92 ? -23.609 6.485 17.624 1.00 94.88 92 LYS A CA 1
ATOM 715 C C . LYS A 1 92 ? -23.140 6.156 19.036 1.00 94.88 92 LYS A C 1
ATOM 717 O O . LYS A 1 92 ? -23.030 7.088 19.829 1.00 94.88 92 LYS A O 1
ATOM 722 N N . ASP A 1 93 ? -22.839 4.890 19.321 1.00 96.00 93 ASP A N 1
ATOM 723 C CA . ASP A 1 93 ? -22.293 4.492 20.608 1.00 96.00 93 ASP A CA 1
ATOM 724 C C . ASP A 1 93 ? -21.017 5.305 20.918 1.00 96.00 93 ASP A C 1
ATOM 726 O O . ASP A 1 93 ? -20.154 5.449 20.038 1.00 96.00 93 ASP A O 1
ATOM 730 N N . PRO A 1 94 ? -20.884 5.873 22.132 1.00 94.38 94 PRO A N 1
ATOM 731 C CA . PRO A 1 94 ? -19.718 6.666 22.509 1.00 94.38 94 PRO A CA 1
ATOM 732 C C . PRO A 1 94 ? -18.384 5.927 22.352 1.00 94.38 94 PRO A C 1
ATOM 734 O O . PRO A 1 94 ? -17.404 6.550 21.944 1.00 94.38 94 PRO A O 1
ATOM 737 N N . ALA A 1 95 ? -18.333 4.619 22.628 1.00 93.06 95 ALA A N 1
ATOM 738 C CA . ALA A 1 95 ? -17.127 3.814 22.448 1.00 93.06 95 ALA A CA 1
ATOM 739 C C . ALA A 1 95 ? -16.780 3.677 20.959 1.00 93.06 95 ALA A C 1
ATOM 741 O O . ALA A 1 95 ? -15.628 3.861 20.565 1.00 93.06 95 ALA A O 1
ATOM 742 N N . TYR A 1 96 ? -17.783 3.464 20.099 1.00 94.38 96 TYR A N 1
ATOM 743 C CA . TYR A 1 96 ? -17.560 3.435 18.652 1.00 94.38 96 TYR A CA 1
ATOM 744 C C . TYR A 1 96 ? -17.080 4.788 18.123 1.00 94.38 96 TYR A C 1
ATOM 746 O O . TYR A 1 96 ? -16.090 4.853 17.400 1.00 94.38 96 TYR A O 1
ATOM 754 N N . ARG A 1 97 ? -17.745 5.886 18.503 1.00 93.69 97 ARG A N 1
ATOM 755 C CA . ARG A 1 97 ? -17.410 7.242 18.032 1.00 93.69 97 ARG A CA 1
ATOM 756 C C . ARG A 1 97 ? -16.073 7.756 18.530 1.00 93.69 97 ARG A C 1
ATOM 758 O O . ARG A 1 97 ? -15.464 8.582 17.855 1.00 93.69 97 ARG A O 1
ATOM 765 N N . ARG A 1 98 ? -15.626 7.290 19.694 1.00 92.38 98 ARG A N 1
ATOM 766 C CA . ARG A 1 98 ? -14.313 7.637 20.229 1.00 92.38 98 ARG A CA 1
ATOM 767 C C . ARG A 1 98 ? -13.192 7.038 19.388 1.00 92.38 98 ARG A C 1
ATOM 769 O O . ARG A 1 98 ? -12.223 7.740 19.124 1.00 92.38 98 ARG A O 1
ATOM 776 N N . LEU A 1 99 ? -13.335 5.783 18.958 1.00 91.12 99 LEU A N 1
ATOM 777 C CA . LEU A 1 99 ? -12.332 5.126 18.118 1.00 91.12 99 LEU A CA 1
ATOM 778 C C . LEU A 1 99 ? -12.4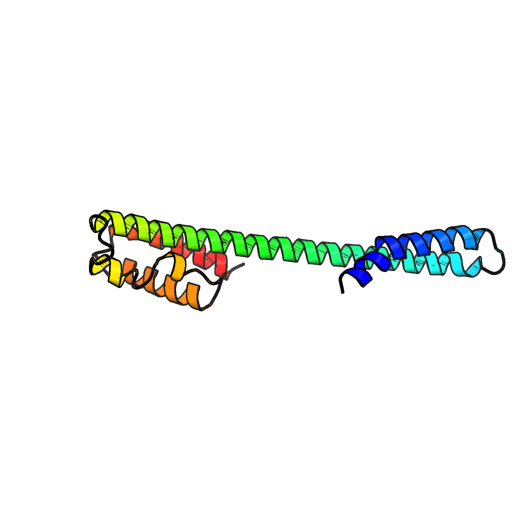78 5.498 16.632 1.00 91.12 99 LEU A C 1
ATOM 780 O O . LEU A 1 99 ? -11.486 5.666 15.930 1.00 91.12 99 LEU A O 1
ATOM 784 N N . PHE A 1 100 ? -13.715 5.682 16.169 1.00 93.56 100 PHE A N 1
ATOM 785 C CA . PHE A 1 100 ? -14.067 6.011 14.788 1.00 93.56 100 PHE A CA 1
ATOM 786 C C . PHE A 1 100 ? -14.977 7.251 14.740 1.00 93.56 100 PHE A C 1
ATOM 788 O O . PHE A 1 100 ? -16.201 7.132 14.587 1.00 93.56 100 PHE A O 1
ATOM 795 N N . PRO A 1 101 ? -14.407 8.468 14.872 1.00 89.44 101 PRO A N 1
ATOM 796 C CA . PRO A 1 101 ? -15.176 9.708 14.737 1.00 89.44 101 PRO A CA 1
ATOM 797 C C . PRO A 1 101 ? -15.740 9.870 13.316 1.00 89.44 101 PRO A C 1
ATOM 799 O O . PRO A 1 101 ? -16.852 10.380 13.137 1.00 89.44 101 PRO A O 1
ATOM 802 N N . GLU A 1 102 ? -15.003 9.360 12.328 1.00 88.88 102 GLU A N 1
ATOM 803 C CA . GLU A 1 102 ? -15.378 9.226 10.920 1.00 88.88 102 GLU A CA 1
ATOM 804 C C . GLU A 1 102 ? -15.463 7.742 10.521 1.00 88.88 102 GLU A C 1
ATOM 806 O O . GLU A 1 102 ? -15.243 6.846 11.335 1.00 88.88 102 GLU A O 1
ATOM 811 N N . SER A 1 103 ? -15.811 7.455 9.262 1.00 87.62 103 SER A N 1
ATOM 812 C CA . SER A 1 103 ? -15.832 6.068 8.787 1.00 87.62 103 SER A CA 1
ATOM 813 C C . SER A 1 103 ? -14.415 5.463 8.779 1.00 87.62 103 SER A C 1
ATOM 815 O O . SER A 1 103 ? -13.478 6.182 8.435 1.00 87.62 103 SER A O 1
ATOM 817 N N . PRO A 1 104 ? -14.231 4.162 9.087 1.00 89.75 104 PRO A N 1
ATOM 818 C CA . PRO A 1 104 ? -12.912 3.519 9.044 1.00 89.75 104 PRO A CA 1
ATOM 819 C C . PRO A 1 104 ? -12.196 3.707 7.700 1.00 89.75 104 PRO A C 1
ATOM 821 O O . PRO A 1 104 ? -11.024 4.055 7.675 1.00 89.75 104 PRO A O 1
ATOM 824 N N . SER A 1 105 ? -12.930 3.606 6.587 1.00 88.38 105 SER A N 1
ATOM 825 C CA . SER A 1 105 ? -12.405 3.875 5.244 1.00 88.38 105 SER A CA 1
ATOM 826 C C . SER A 1 105 ? -11.911 5.312 5.066 1.00 88.38 105 SER A C 1
ATOM 828 O O . SER A 1 105 ? -10.959 5.531 4.336 1.00 88.38 105 SER A O 1
ATOM 830 N N . SER A 1 106 ? -12.522 6.297 5.735 1.00 87.62 106 SER A N 1
ATOM 831 C CA . SER A 1 106 ? -12.087 7.703 5.678 1.00 87.62 106 SER A CA 1
ATOM 832 C C . SER A 1 106 ? -10.753 7.941 6.389 1.00 87.62 106 SER A C 1
ATOM 834 O O . SER A 1 106 ? -10.038 8.879 6.041 1.00 87.62 106 SER A O 1
ATOM 836 N N . LEU A 1 107 ? -10.413 7.106 7.377 1.00 84.12 107 LEU A N 1
ATOM 837 C CA . LEU A 1 107 ? -9.172 7.235 8.142 1.00 84.12 107 LEU A CA 1
ATOM 838 C C . LEU A 1 107 ? -7.937 6.793 7.351 1.00 84.12 107 LEU A C 1
ATOM 840 O O . LEU A 1 107 ? -6.833 7.201 7.715 1.00 84.12 107 LEU A O 1
ATOM 844 N N . VAL A 1 108 ? -8.136 6.007 6.290 1.00 86.19 108 VAL A N 1
ATOM 845 C CA . VAL A 1 108 ? -7.072 5.329 5.540 1.00 86.19 108 VAL A CA 1
ATOM 846 C C . VAL A 1 108 ? -7.092 5.603 4.028 1.00 86.19 108 VAL A C 1
ATOM 848 O O . VAL A 1 108 ? -6.395 4.959 3.272 1.00 86.19 108 VAL A O 1
ATOM 851 N N . VAL A 1 109 ? -7.852 6.604 3.563 1.00 81.50 109 VAL A N 1
ATOM 852 C CA . VAL A 1 109 ? -7.989 6.931 2.120 1.00 81.50 109 VAL A CA 1
ATOM 853 C C . VAL A 1 109 ? -6.659 7.252 1.425 1.00 81.50 109 VAL A C 1
ATOM 855 O O . VAL A 1 109 ? -6.543 7.108 0.209 1.00 81.50 109 VAL A O 1
ATOM 858 N N . GLU A 1 110 ? -5.690 7.787 2.163 1.00 78.94 110 GLU A N 1
ATOM 859 C CA . GLU A 1 110 ? -4.410 8.216 1.605 1.00 78.94 110 GLU A CA 1
ATOM 860 C C . GLU A 1 110 ? -3.390 7.080 1.671 1.00 78.94 110 GLU A C 1
ATOM 862 O O . GLU A 1 110 ? -2.950 6.731 2.765 1.00 78.94 110 GLU A O 1
ATOM 867 N N . LEU A 1 111 ? -2.974 6.598 0.493 1.00 77.25 111 LEU A N 1
ATOM 868 C CA . LEU A 1 111 ? -1.926 5.589 0.325 1.00 77.25 111 LEU A CA 1
ATOM 869 C C . LEU A 1 111 ? -0.651 5.996 1.078 1.00 77.25 111 LEU A C 1
ATOM 871 O O . LEU A 1 111 ? -0.023 6.998 0.715 1.00 77.25 111 LEU A O 1
ATOM 875 N N . ALA A 1 112 ? -0.273 5.216 2.094 1.00 75.12 112 ALA A N 1
ATOM 876 C CA . ALA A 1 112 ? 0.953 5.369 2.881 1.00 75.12 112 ALA A CA 1
ATOM 877 C C . ALA A 1 112 ? 1.227 6.814 3.362 1.00 75.12 112 ALA A C 1
ATOM 879 O O . ALA A 1 112 ? 2.372 7.268 3.444 1.00 75.12 112 ALA A O 1
ATOM 880 N N . GLY A 1 113 ? 0.166 7.583 3.633 1.00 84.19 113 GLY A N 1
ATOM 881 C CA . GLY A 1 113 ? 0.264 9.012 3.927 1.00 84.19 113 GLY A CA 1
ATOM 882 C C . GLY A 1 113 ? 0.533 9.327 5.409 1.00 84.19 113 GLY A C 1
ATOM 883 O O . GLY A 1 113 ? 0.105 8.578 6.293 1.00 84.19 113 GLY A O 1
ATOM 884 N N . PRO A 1 114 ? 1.104 10.508 5.740 1.00 86.19 114 PRO A N 1
ATOM 885 C CA . PRO A 1 114 ? 1.268 10.957 7.132 1.00 86.19 114 PRO A CA 1
ATOM 886 C C . PRO A 1 114 ? -0.050 11.001 7.921 1.00 86.19 114 PRO A C 1
ATOM 888 O O . PRO A 1 114 ? -0.075 10.878 9.147 1.00 86.19 114 PRO A O 1
ATOM 891 N N . ARG A 1 115 ? -1.173 11.194 7.218 1.00 87.56 115 ARG A N 1
ATOM 892 C CA . ARG A 1 115 ? -2.511 11.171 7.806 1.00 87.56 115 ARG A CA 1
ATOM 893 C C . ARG A 1 115 ? -2.918 9.766 8.250 1.00 87.56 115 ARG A C 1
ATOM 895 O O . ARG A 1 115 ? -3.410 9.633 9.370 1.00 87.56 115 ARG A O 1
ATOM 902 N N . GLN A 1 116 ? -2.706 8.752 7.408 1.00 87.94 116 GLN A N 1
ATOM 903 C CA . GLN A 1 116 ? -2.970 7.348 7.742 1.00 87.94 116 GLN A CA 1
ATOM 904 C C . GLN A 1 116 ? -2.118 6.944 8.949 1.00 87.94 116 GLN A C 1
ATOM 906 O O . GLN A 1 116 ? -2.658 6.467 9.944 1.00 87.94 116 GLN A O 1
ATOM 911 N N . GLU A 1 117 ? -0.821 7.268 8.931 1.00 90.88 117 GLU A N 1
ATOM 912 C CA . GLU A 1 117 ? 0.090 6.996 10.046 1.00 90.88 117 GLU A CA 1
ATOM 913 C C . GLU A 1 117 ? -0.401 7.608 11.362 1.00 90.88 117 GLU A C 1
ATOM 915 O O . GLU A 1 117 ? -0.484 6.917 12.384 1.00 90.88 117 GLU A O 1
ATOM 920 N N . LYS A 1 118 ? -0.764 8.896 11.348 1.00 91.25 118 LYS A N 1
ATOM 921 C CA . LYS A 1 118 ? -1.287 9.584 12.532 1.00 91.25 118 LYS A CA 1
ATOM 922 C C . LYS A 1 118 ? -2.572 8.930 13.040 1.00 91.25 118 LYS A C 1
ATOM 924 O O . LYS A 1 118 ? -2.695 8.689 14.240 1.00 91.25 118 LYS A O 1
ATOM 929 N N . ASN A 1 119 ? -3.521 8.650 12.149 1.00 91.75 119 ASN A N 1
ATOM 930 C CA . ASN A 1 119 ? -4.811 8.065 12.513 1.00 91.75 119 ASN A CA 1
ATOM 931 C C . ASN A 1 119 ? -4.648 6.661 13.105 1.00 91.75 119 ASN A C 1
ATOM 933 O O . ASN A 1 119 ? -5.219 6.369 14.155 1.00 91.75 119 ASN A O 1
ATOM 937 N N . VAL A 1 120 ? -3.838 5.815 12.464 1.00 92.75 120 VAL A N 1
ATOM 938 C CA . VAL A 1 120 ? -3.559 4.458 12.941 1.00 92.75 120 VAL A CA 1
ATOM 939 C C . VAL A 1 120 ? -2.825 4.497 14.279 1.00 92.75 120 VAL A C 1
ATOM 941 O O . VAL A 1 120 ? -3.191 3.757 15.186 1.00 92.75 120 VAL A O 1
ATOM 944 N N . SER A 1 121 ? -1.862 5.402 14.462 1.00 93.69 121 SER A N 1
ATOM 945 C CA . SER A 1 121 ? -1.140 5.537 15.738 1.00 93.69 121 SER A CA 1
ATOM 946 C C . SER A 1 121 ? -2.080 5.882 16.897 1.00 93.69 121 SER A C 1
ATOM 948 O O . SER A 1 121 ? -2.023 5.242 17.945 1.00 93.69 121 SER A O 1
ATOM 950 N N . VAL A 1 122 ? -2.999 6.834 16.691 1.00 93.62 122 VAL A N 1
ATOM 951 C CA . VAL A 1 122 ? -4.020 7.207 17.690 1.00 93.62 122 VAL A CA 1
ATOM 952 C C . VAL A 1 122 ? -4.953 6.031 17.996 1.00 93.62 122 VAL A C 1
ATOM 954 O O . VAL A 1 122 ? -5.298 5.794 19.157 1.00 93.62 122 VAL A O 1
ATOM 957 N N . LEU A 1 123 ? -5.354 5.276 16.971 1.00 94.12 123 LEU A N 1
ATOM 958 C CA . LEU A 1 123 ? -6.200 4.092 17.120 1.00 94.12 123 LEU A CA 1
ATOM 959 C C . LEU A 1 123 ? -5.495 3.003 17.943 1.00 94.12 123 LEU A C 1
ATOM 961 O O . LEU A 1 123 ? -6.079 2.484 18.895 1.00 94.12 123 LEU A O 1
ATOM 965 N N . LEU A 1 124 ? -4.233 2.702 17.629 1.00 95.62 124 LEU A N 1
ATOM 966 C CA . LEU A 1 124 ? -3.414 1.731 18.359 1.00 95.62 124 LEU A CA 1
ATOM 967 C C . LEU A 1 124 ? -3.223 2.139 19.822 1.00 95.62 124 LEU A C 1
ATOM 969 O O . LEU A 1 124 ? -3.402 1.317 20.723 1.00 95.62 124 LEU A O 1
ATOM 973 N N . GLU A 1 125 ? -2.900 3.408 20.072 1.00 95.69 125 GLU A N 1
ATOM 974 C CA . GLU A 1 125 ? -2.737 3.944 21.425 1.00 95.69 125 GLU A CA 1
ATOM 975 C C . GLU A 1 125 ? -4.037 3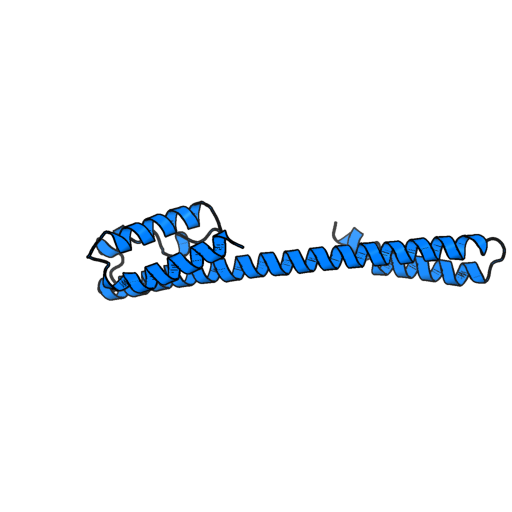.835 22.233 1.00 95.69 125 GLU A C 1
ATOM 977 O O . GLU A 1 125 ? -4.028 3.382 23.381 1.00 95.69 125 GLU A O 1
ATOM 982 N N . THR A 1 126 ? -5.172 4.172 21.619 1.00 94.25 126 THR A N 1
ATOM 983 C CA . THR A 1 126 ? -6.487 4.089 22.268 1.00 94.25 126 THR A CA 1
ATOM 984 C C . THR A 1 126 ? -6.840 2.646 22.635 1.00 94.25 126 THR A C 1
ATOM 986 O O . THR A 1 126 ? -7.262 2.394 23.762 1.00 94.25 126 THR A O 1
ATOM 989 N N . ILE A 1 127 ? -6.613 1.682 21.732 1.00 95.25 127 ILE A N 1
ATOM 990 C CA . ILE A 1 127 ? -6.892 0.258 22.002 1.00 95.25 127 ILE A CA 1
ATOM 991 C C . ILE A 1 127 ? -5.988 -0.299 23.114 1.00 95.25 127 ILE A C 1
ATOM 993 O O . ILE A 1 127 ? -6.406 -1.150 23.902 1.00 95.25 127 ILE A O 1
ATOM 997 N N . ARG A 1 128 ? -4.739 0.170 23.200 1.00 94.19 128 ARG A N 1
ATOM 998 C CA . ARG A 1 128 ? -3.798 -0.264 24.245 1.00 94.19 128 ARG A CA 1
ATOM 999 C C . ARG A 1 128 ? -4.179 0.249 25.622 1.00 94.19 128 ARG A C 1
ATOM 1001 O O . ARG A 1 128 ? -4.113 -0.504 26.590 1.00 94.19 128 ARG A O 1
ATOM 1008 N N . THR A 1 129 ? -4.518 1.529 25.699 1.00 94.00 129 THR A N 1
ATOM 1009 C CA . THR A 1 129 ? -4.634 2.255 26.969 1.00 94.00 129 THR A CA 1
ATOM 1010 C C . THR A 1 129 ? -5.995 2.106 27.634 1.00 94.00 129 THR A C 1
ATOM 1012 O O . THR A 1 129 ? -6.075 2.181 28.858 1.00 94.00 129 THR A O 1
ATOM 1015 N N . ASP A 1 130 ? -7.055 1.878 26.861 1.00 94.38 130 ASP A N 1
ATOM 1016 C CA . ASP A 1 130 ? -8.420 1.832 27.377 1.00 94.38 130 ASP A CA 1
ATOM 1017 C C . ASP A 1 130 ? -8.955 0.389 27.412 1.00 94.38 130 ASP A C 1
ATOM 1019 O O . ASP A 1 130 ? -9.053 -0.300 26.395 1.00 94.38 130 ASP A O 1
ATOM 1023 N N . GLU A 1 131 ? -9.305 -0.074 28.617 1.00 92.56 131 GLU A N 1
ATOM 1024 C CA . GLU A 1 131 ? -9.836 -1.420 28.876 1.00 92.56 131 GLU A CA 1
ATOM 1025 C C . GLU A 1 131 ? -11.139 -1.710 28.121 1.00 92.56 131 GLU A C 1
ATOM 1027 O O . GLU A 1 131 ? -11.421 -2.870 27.817 1.00 92.56 131 GLU A O 1
ATOM 1032 N N . ALA A 1 132 ? -11.902 -0.680 27.734 1.00 90.19 132 ALA A N 1
ATOM 1033 C CA . ALA A 1 132 ? -13.102 -0.857 26.916 1.00 90.19 132 ALA A CA 1
ATOM 1034 C C . ALA A 1 132 ? -12.809 -1.541 25.566 1.00 90.19 132 ALA A C 1
ATOM 1036 O O . ALA A 1 132 ? -13.700 -2.161 24.987 1.00 90.19 132 ALA A O 1
ATOM 1037 N N . TYR A 1 133 ? -11.564 -1.472 25.083 1.00 95.44 133 TYR A N 1
ATOM 1038 C CA . TYR A 1 133 ? -11.133 -2.074 23.820 1.00 95.44 133 TYR A CA 1
ATOM 1039 C C . TYR A 1 133 ? -10.219 -3.287 24.006 1.00 95.44 133 TYR A C 1
ATOM 1041 O O . TYR A 1 133 ? -9.613 -3.741 23.034 1.00 95.44 133 TYR A O 1
ATOM 1049 N N . ALA A 1 134 ? -10.130 -3.857 25.215 1.00 93.62 134 ALA A N 1
ATOM 1050 C CA . ALA A 1 134 ? -9.322 -5.051 25.471 1.00 93.62 134 ALA A CA 1
ATOM 1051 C C . ALA A 1 134 ? -9.540 -6.192 24.447 1.00 93.62 134 ALA A C 1
ATOM 1053 O O . ALA A 1 134 ? -8.544 -6.770 24.006 1.00 93.62 134 ALA A O 1
ATOM 1054 N N . PRO A 1 135 ? -10.772 -6.478 23.968 1.00 94.06 135 PRO A N 1
ATOM 1055 C CA . PRO A 1 135 ? -10.994 -7.519 22.960 1.00 94.06 135 PRO A CA 1
ATOM 1056 C C . PRO A 1 135 ? -10.408 -7.226 21.566 1.00 94.06 135 PRO A C 1
ATOM 1058 O O . PRO A 1 135 ? -10.393 -8.113 20.719 1.00 94.06 135 PRO A O 1
ATOM 1061 N N . LEU A 1 136 ? -9.973 -5.992 21.289 1.00 94.88 136 LEU A N 1
ATOM 1062 C CA . LEU A 1 136 ? -9.400 -5.582 20.000 1.00 94.88 136 LEU A CA 1
ATOM 1063 C C . LEU A 1 136 ? -7.863 -5.597 20.000 1.00 94.88 136 LEU A C 1
ATOM 1065 O O . LEU A 1 136 ? -7.255 -5.337 18.962 1.00 94.88 136 LEU A O 1
ATOM 1069 N N . ARG A 1 137 ? -7.223 -5.896 21.138 1.00 94.19 137 ARG A N 1
ATOM 1070 C CA . ARG A 1 137 ? -5.761 -5.812 21.304 1.00 94.19 137 ARG A CA 1
ATOM 1071 C C . ARG A 1 137 ? -4.988 -6.715 20.343 1.00 94.19 137 ARG A C 1
ATOM 1073 O O . ARG A 1 137 ? -3.988 -6.266 19.792 1.00 94.19 137 ARG A O 1
ATOM 1080 N N . ASP A 1 138 ? -5.483 -7.920 20.070 1.00 95.44 138 ASP A N 1
ATOM 1081 C CA . ASP A 1 138 ? -4.845 -8.834 19.112 1.00 95.44 138 ASP A CA 1
ATOM 1082 C C . ASP A 1 138 ? -4.824 -8.229 17.698 1.00 95.44 138 ASP A C 1
ATOM 1084 O O . ASP A 1 138 ? -3.799 -8.237 17.019 1.00 95.44 138 ASP A O 1
ATOM 1088 N N . LYS A 1 139 ? -5.928 -7.592 17.282 1.00 94.62 139 LYS A N 1
ATOM 1089 C CA . LYS A 1 139 ? -6.002 -6.885 15.994 1.00 94.62 139 LYS A CA 1
ATOM 1090 C C . LYS A 1 139 ? -5.177 -5.607 15.960 1.00 94.62 139 LYS A C 1
ATOM 1092 O O . LYS A 1 139 ? -4.640 -5.268 14.912 1.00 94.62 139 LYS A O 1
ATOM 1097 N N . ALA A 1 140 ? -5.024 -4.925 17.091 1.00 93.69 140 ALA A N 1
ATOM 1098 C CA . ALA A 1 140 ? -4.092 -3.808 17.194 1.00 93.69 140 ALA A CA 1
ATOM 1099 C C . ALA A 1 140 ? -2.629 -4.262 17.035 1.00 93.69 140 ALA A C 1
ATOM 1101 O O . ALA A 1 140 ? -1.842 -3.547 16.424 1.00 93.69 140 ALA A O 1
ATOM 1102 N N . ALA A 1 141 ? -2.255 -5.446 17.530 1.00 95.44 141 ALA A N 1
ATOM 1103 C CA . ALA A 1 141 ? -0.912 -5.990 17.315 1.00 95.44 141 ALA A CA 1
ATOM 1104 C C . ALA A 1 141 ? -0.656 -6.333 15.835 1.00 95.44 141 ALA A C 1
ATOM 1106 O O . ALA A 1 141 ? 0.392 -5.976 15.301 1.00 95.44 141 ALA A O 1
ATOM 1107 N N . GLU A 1 142 ? -1.630 -6.954 15.156 1.00 96.06 142 GLU A N 1
ATOM 1108 C CA . GLU A 1 142 ? -1.563 -7.197 13.703 1.00 96.06 142 GLU A CA 1
ATOM 1109 C C . GLU A 1 142 ? -1.414 -5.882 12.917 1.00 96.06 142 GLU A C 1
ATOM 1111 O O . GLU A 1 142 ? -0.572 -5.777 12.027 1.00 96.06 142 GLU A O 1
ATOM 1116 N N . LEU A 1 143 ? -2.191 -4.856 13.280 1.00 95.06 143 LEU A N 1
ATOM 1117 C CA . LEU A 1 143 ? -2.146 -3.545 12.632 1.00 95.06 143 LEU A CA 1
ATOM 1118 C C . LEU A 1 143 ? -0.818 -2.815 12.860 1.00 95.06 143 LEU A C 1
ATOM 1120 O O . LEU A 1 143 ? -0.312 -2.175 11.942 1.00 95.06 143 LEU A O 1
ATOM 1124 N N . GLU A 1 144 ? -0.230 -2.912 14.053 1.00 95.25 144 GLU A N 1
ATOM 1125 C CA . GLU A 1 144 ? 1.101 -2.353 14.300 1.00 95.25 144 GLU A CA 1
ATOM 1126 C C . GLU A 1 144 ? 2.161 -3.035 13.430 1.00 95.25 144 GLU A C 1
ATOM 1128 O O . GLU A 1 144 ? 2.966 -2.341 12.812 1.00 95.25 144 GLU A O 1
ATOM 1133 N N . ALA A 1 145 ? 2.134 -4.368 13.329 1.00 94.94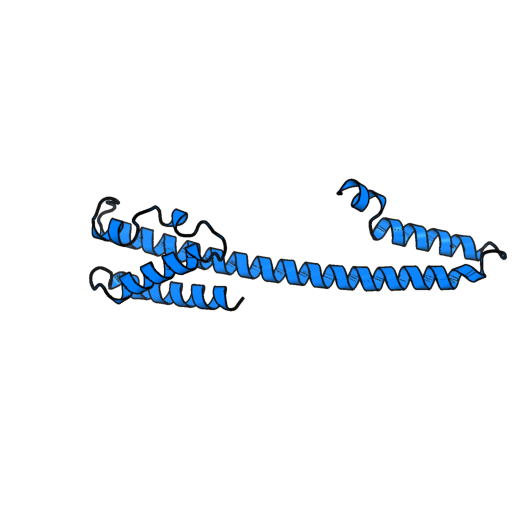 145 ALA A N 1
ATOM 1134 C CA . ALA A 1 145 ? 3.069 -5.107 12.484 1.00 94.94 145 ALA A CA 1
ATOM 1135 C C . ALA A 1 145 ? 2.952 -4.696 11.005 1.00 94.94 145 ALA A C 1
ATOM 1137 O O . ALA A 1 145 ? 3.972 -4.425 10.369 1.00 94.94 145 ALA A O 1
ATOM 1138 N N . ALA A 1 146 ? 1.724 -4.570 10.488 1.00 92.75 146 ALA A N 1
ATOM 1139 C CA . ALA A 1 146 ? 1.470 -4.105 9.122 1.00 92.75 146 ALA A CA 1
ATOM 1140 C C . ALA A 1 146 ? 1.982 -2.670 8.895 1.00 92.75 146 ALA A C 1
ATOM 1142 O O . ALA A 1 146 ? 2.674 -2.403 7.915 1.00 92.75 146 ALA A O 1
ATOM 1143 N N . MET A 1 147 ? 1.738 -1.753 9.839 1.00 92.38 147 MET A N 1
ATOM 1144 C CA . MET A 1 147 ? 2.263 -0.383 9.767 1.00 92.38 147 MET A CA 1
ATOM 1145 C C . MET A 1 147 ? 3.791 -0.322 9.826 1.00 92.38 147 MET A C 1
ATOM 1147 O O . MET A 1 147 ? 4.394 0.538 9.187 1.00 92.38 147 MET A O 1
ATOM 1151 N N . THR A 1 148 ? 4.439 -1.188 10.608 1.00 93.25 148 THR A N 1
ATOM 1152 C CA . THR A 1 148 ? 5.904 -1.269 10.638 1.00 93.25 148 THR A CA 1
ATOM 1153 C C . THR A 1 148 ? 6.453 -1.763 9.305 1.00 93.25 148 THR A C 1
ATOM 1155 O O . THR A 1 148 ? 7.419 -1.178 8.822 1.00 93.25 148 THR A O 1
ATOM 1158 N N . ALA A 1 149 ? 5.828 -2.776 8.698 1.00 90.12 149 ALA A N 1
ATOM 1159 C CA . ALA A 1 149 ? 6.213 -3.265 7.377 1.00 90.12 149 ALA A CA 1
ATOM 1160 C C . ALA A 1 149 ? 6.048 -2.177 6.303 1.00 90.12 149 ALA A C 1
ATOM 1162 O O . ALA A 1 149 ? 6.990 -1.908 5.563 1.00 90.12 149 ALA A O 1
ATOM 1163 N N . LEU A 1 150 ? 4.911 -1.468 6.292 1.00 90.25 150 LEU A N 1
ATOM 1164 C CA . LEU A 1 150 ? 4.652 -0.368 5.356 1.00 90.25 150 LEU A CA 1
ATOM 1165 C C . LEU A 1 150 ? 5.677 0.771 5.470 1.00 90.25 150 LEU A C 1
ATOM 1167 O O . LEU A 1 150 ? 6.049 1.360 4.466 1.00 90.25 150 LEU A O 1
ATOM 1171 N N . LYS A 1 151 ? 6.161 1.078 6.679 1.00 87.38 151 LYS A N 1
ATOM 1172 C CA . LYS A 1 151 ? 7.199 2.106 6.893 1.00 87.38 151 LYS A CA 1
ATOM 1173 C C . LYS A 1 151 ? 8.603 1.675 6.463 1.00 87.38 151 LYS A C 1
ATOM 1175 O O . LYS A 1 151 ? 9.487 2.526 6.383 1.00 87.38 151 LYS A O 1
ATOM 1180 N N . GLN A 1 152 ? 8.837 0.373 6.318 1.00 87.00 152 GLN A N 1
ATOM 1181 C CA . GLN A 1 152 ? 10.138 -0.189 5.951 1.00 87.00 152 GLN A CA 1
ATOM 1182 C C . GLN A 1 152 ? 10.279 -0.435 4.443 1.00 87.00 152 GLN A C 1
ATOM 1184 O O . GLN A 1 152 ? 11.416 -0.564 3.985 1.00 87.00 152 GLN A O 1
ATOM 1189 N N . ALA A 1 153 ? 9.160 -0.507 3.716 1.00 81.44 153 ALA A N 1
ATOM 1190 C CA . ALA A 1 153 ? 9.092 -0.586 2.256 1.00 81.44 153 ALA A CA 1
ATOM 1191 C C . ALA A 1 153 ? 9.346 0.782 1.598 1.00 81.44 153 ALA A C 1
ATOM 1193 O O . ALA A 1 153 ? 10.011 0.807 0.536 1.00 81.44 153 ALA A O 1
#